Protein AF-A0A0R2LW88-F1 (afdb_monomer_lite)

Sequence (59 aa):
MLVERLKELEVNGVILRRTFPDNSLIEYELTTKGAELKDVMTAIHAWSDKWSCPVEEDQ

InterPro domains:
  IPR002577 Helix-turn-helix, HxlR type [PF01638] (1-52)
  IPR002577 Helix-turn-helix, HxlR type [PS51118] (1-56)
  IPR036388 Winged helix-like DNA-binding domain superfamily [G3DSA:1.10.10.10] (1-59)
  IPR036390 Winged helix DNA-binding domain superfamily [SSF46785] (1-57)

Radius of gyration: 16.56 Å; chains: 1; bounding box: 43×31×32 Å

pLDDT: mean 89.41, std 13.49, range [37.91, 97.88]

Organism: NCBI:txid616990

Structure (mmCIF, N/CA/C/O backbone):
data_AF-A0A0R2LW88-F1
#
_entry.id   AF-A0A0R2LW88-F1
#
loop_
_atom_site.group_PDB
_atom_site.id
_atom_site.type_symbol
_atom_site.label_atom_id
_atom_site.label_alt_id
_atom_site.label_comp_id
_atom_site.label_asym_id
_atom_site.label_entity_id
_atom_site.label_seq_id
_atom_site.pdbx_PDB_ins_code
_atom_site.Cartn_x
_atom_site.Cartn_y
_atom_site.Cartn_z
_atom_site.occupancy
_atom_site.B_iso_or_equiv
_atom_site.auth_seq_id
_atom_site.auth_comp_id
_atom_site.auth_asym_id
_atom_site.auth_atom_id
_atom_site.pdbx_PDB_model_num
ATOM 1 N N . MET A 1 1 ? 10.379 3.374 13.191 1.00 70.62 1 MET A N 1
ATOM 2 C CA . MET A 1 1 ? 9.174 2.810 13.839 1.00 70.62 1 MET A CA 1
ATOM 3 C C . MET A 1 1 ? 8.169 2.388 12.773 1.00 70.62 1 MET A C 1
ATOM 5 O O . MET A 1 1 ? 7.835 3.212 11.935 1.00 70.62 1 MET A O 1
ATOM 9 N N . LEU A 1 2 ? 7.679 1.142 12.786 1.00 87.81 2 LEU A N 1
ATOM 10 C CA . LEU A 1 2 ? 6.682 0.655 11.811 1.00 87.81 2 LEU A CA 1
ATOM 11 C C . LEU A 1 2 ? 5.352 1.423 11.901 1.00 87.81 2 LEU A C 1
ATOM 13 O O . LEU A 1 2 ? 4.784 1.812 10.887 1.00 87.81 2 LEU A O 1
ATOM 17 N N . VAL A 1 3 ? 4.896 1.701 13.125 1.00 89.88 3 VAL A N 1
ATOM 18 C CA . VAL A 1 3 ? 3.630 2.406 13.395 1.00 89.88 3 VAL A CA 1
ATOM 19 C C . VAL A 1 3 ? 3.598 3.801 12.767 1.00 89.88 3 VAL A C 1
ATOM 21 O O . VAL A 1 3 ? 2.571 4.225 12.251 1.00 89.88 3 VAL A O 1
ATOM 24 N N . GLU A 1 4 ? 4.720 4.515 12.791 1.00 93.88 4 GLU A N 1
ATOM 25 C CA . GLU A 1 4 ? 4.838 5.855 12.208 1.00 93.88 4 GLU A CA 1
ATOM 26 C C . GLU A 1 4 ? 4.716 5.819 10.680 1.00 93.88 4 GLU A C 1
ATOM 28 O O . GLU A 1 4 ? 3.953 6.593 10.111 1.00 93.88 4 GLU A O 1
ATOM 33 N N . ARG A 1 5 ? 5.354 4.840 10.024 1.00 95.94 5 ARG A N 1
ATOM 34 C CA . ARG A 1 5 ? 5.230 4.644 8.572 1.00 95.94 5 ARG A CA 1
ATOM 35 C C . ARG A 1 5 ? 3.813 4.272 8.148 1.00 95.94 5 ARG A C 1
ATOM 37 O O . ARG A 1 5 ? 3.330 4.781 7.145 1.00 95.94 5 ARG A O 1
ATOM 44 N N . LEU A 1 6 ? 3.123 3.433 8.921 1.00 94.50 6 LEU A N 1
ATOM 45 C CA . LEU A 1 6 ? 1.719 3.110 8.650 1.00 94.50 6 LEU A CA 1
ATOM 46 C C . LEU A 1 6 ? 0.828 4.354 8.774 1.00 94.50 6 LEU A C 1
ATOM 48 O O . LEU A 1 6 ? 0.013 4.599 7.892 1.00 94.50 6 LEU A O 1
ATOM 52 N N . LYS A 1 7 ? 1.032 5.189 9.801 1.00 94.31 7 LYS A N 1
ATOM 53 C CA . LYS A 1 7 ? 0.298 6.459 9.940 1.00 94.31 7 LYS A CA 1
ATOM 54 C C . LYS A 1 7 ? 0.540 7.403 8.763 1.00 94.31 7 LYS A C 1
ATOM 56 O O . LYS A 1 7 ? -0.407 7.996 8.262 1.00 94.31 7 LYS A O 1
ATOM 61 N N . GLU A 1 8 ? 1.781 7.537 8.302 1.00 96.25 8 GLU A N 1
ATOM 62 C CA . GLU A 1 8 ? 2.095 8.347 7.118 1.00 96.25 8 GLU A CA 1
ATOM 63 C C . GLU A 1 8 ? 1.367 7.824 5.872 1.00 96.25 8 GLU A C 1
ATOM 65 O O . GLU A 1 8 ? 0.772 8.604 5.129 1.00 96.25 8 GLU A O 1
ATOM 70 N N . LEU A 1 9 ? 1.373 6.510 5.642 1.00 96.50 9 LEU A N 1
ATOM 71 C CA . LEU A 1 9 ? 0.681 5.899 4.505 1.00 96.50 9 LEU A CA 1
ATOM 72 C C . LEU A 1 9 ? -0.845 6.046 4.602 1.00 96.50 9 LEU A C 1
ATOM 74 O O . LEU A 1 9 ? -1.499 6.251 3.578 1.00 96.50 9 LEU A O 1
ATOM 78 N N . GLU A 1 10 ? -1.403 5.977 5.812 1.00 96.31 10 GLU A N 1
ATOM 79 C CA . GLU A 1 10 ? -2.825 6.213 6.081 1.00 96.31 10 GLU A CA 1
ATOM 80 C C . GLU A 1 10 ? -3.201 7.664 5.754 1.00 96.31 10 GLU A C 1
ATOM 82 O O . GLU A 1 10 ? -4.117 7.904 4.970 1.00 96.31 10 GLU A O 1
ATOM 87 N N . VAL A 1 11 ? -2.429 8.637 6.255 1.00 96.88 11 VAL A N 1
ATOM 88 C CA . VAL A 1 11 ? -2.617 10.073 5.969 1.00 96.88 11 VAL A CA 1
ATOM 89 C C . VAL A 1 11 ? -2.522 10.371 4.470 1.00 96.88 11 VAL A C 1
ATOM 91 O O . VAL A 1 11 ? -3.267 11.200 3.952 1.00 96.88 11 VAL A O 1
ATOM 94 N N . ASN A 1 12 ? -1.645 9.673 3.746 1.00 96.44 12 ASN A N 1
ATOM 95 C CA . ASN A 1 12 ? -1.502 9.818 2.296 1.00 96.44 12 ASN A CA 1
ATOM 96 C C . ASN A 1 12 ? -2.564 9.048 1.483 1.00 96.44 12 ASN A C 1
ATOM 98 O O . ASN A 1 12 ? -2.530 9.082 0.244 1.00 96.44 12 ASN A O 1
ATOM 102 N N . GLY A 1 13 ? -3.495 8.351 2.144 1.00 96.62 13 GLY A N 1
ATOM 103 C CA . GLY A 1 13 ? -4.570 7.584 1.513 1.0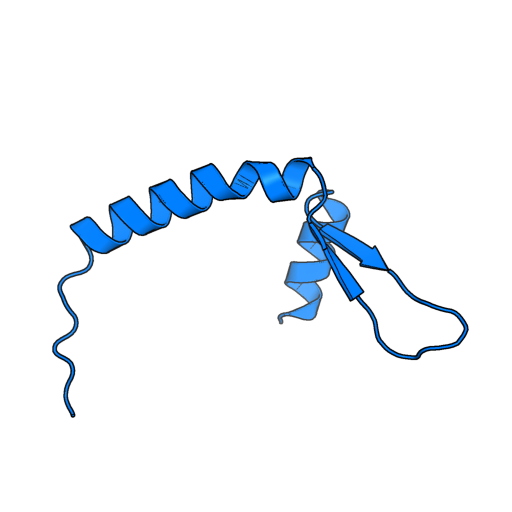0 96.62 13 GLY A CA 1
ATOM 104 C C . GLY A 1 13 ? -4.082 6.357 0.743 1.00 96.62 13 GLY A C 1
ATOM 105 O O . GLY A 1 13 ? -4.751 5.913 -0.188 1.00 96.62 13 GLY A O 1
ATOM 106 N N . VAL A 1 14 ? -2.898 5.840 1.076 1.00 97.31 14 VAL A N 1
ATOM 107 C CA . VAL A 1 14 ? -2.314 4.634 0.467 1.00 97.31 14 VAL A CA 1
ATOM 108 C C . VAL A 1 14 ? -2.836 3.381 1.165 1.00 97.31 14 VAL A C 1
ATOM 110 O O . VAL A 1 14 ? -3.108 2.377 0.508 1.00 97.31 14 VAL A O 1
ATOM 113 N N . ILE A 1 15 ? -3.029 3.455 2.484 1.00 97.25 15 ILE A N 1
ATOM 114 C CA . ILE A 1 15 ? -3.613 2.374 3.280 1.00 97.25 15 ILE A CA 1
ATOM 115 C C . ILE A 1 15 ? -4.845 2.856 4.046 1.00 97.25 15 ILE A C 1
ATOM 117 O O . ILE A 1 15 ? -4.950 4.028 4.401 1.00 97.25 15 ILE A O 1
ATOM 121 N N . LEU A 1 16 ? -5.768 1.940 4.312 1.00 96.94 16 LEU A N 1
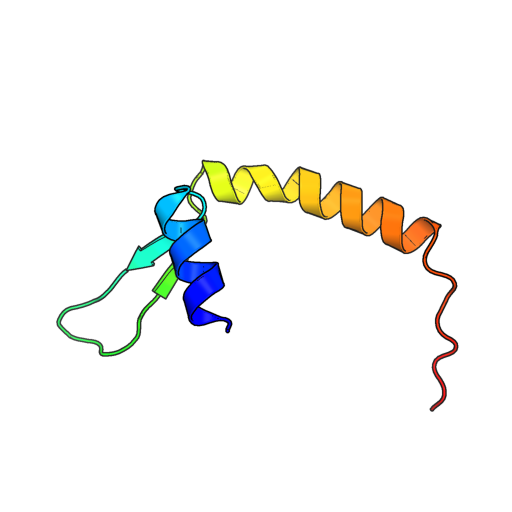ATOM 122 C CA . LEU A 1 16 ? -6.925 2.120 5.174 1.00 96.94 16 LEU A CA 1
ATOM 123 C C . LEU A 1 16 ? -6.701 1.345 6.470 1.00 96.94 16 LEU A C 1
ATOM 125 O O . LEU A 1 16 ? -6.395 0.154 6.434 1.00 96.94 16 LEU A O 1
ATOM 129 N N . ARG A 1 17 ? -6.903 2.008 7.608 1.00 95.62 17 ARG A N 1
ATOM 130 C CA . ARG A 1 17 ? -6.909 1.378 8.928 1.00 95.62 17 ARG A CA 1
ATOM 131 C C . ARG A 1 17 ? -8.333 0.973 9.308 1.00 95.62 17 ARG A C 1
ATOM 133 O O . ARG A 1 17 ? -9.220 1.825 9.367 1.00 95.62 17 ARG A O 1
ATOM 140 N N . ARG A 1 18 ? -8.552 -0.306 9.620 1.00 93.88 18 ARG A N 1
ATOM 141 C CA . ARG A 1 18 ? -9.830 -0.833 10.122 1.00 93.88 18 ARG A CA 1
ATOM 142 C C . ARG A 1 18 ? -9.699 -1.305 11.568 1.00 93.88 18 ARG A C 1
ATOM 144 O O . ARG A 1 18 ? -8.703 -1.908 11.963 1.00 93.88 18 ARG A O 1
ATOM 151 N N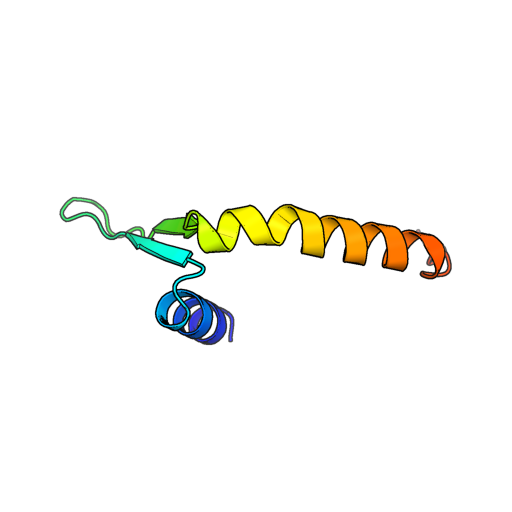 . THR A 1 19 ? -10.730 -1.021 12.356 1.00 94.19 19 THR A N 1
ATOM 152 C CA . THR A 1 19 ? -10.895 -1.506 13.732 1.00 94.19 19 THR A CA 1
ATOM 153 C C . THR A 1 19 ? -12.294 -2.062 13.892 1.00 94.19 19 THR A C 1
ATOM 155 O O . THR A 1 19 ? -13.239 -1.484 13.353 1.00 94.19 19 THR A O 1
ATOM 158 N N . PHE A 1 20 ? -12.437 -3.126 14.672 1.00 93.12 20 PHE A N 1
ATOM 159 C CA . PHE A 1 20 ? -13.717 -3.794 14.871 1.00 93.12 20 PHE A CA 1
ATOM 160 C C . PHE A 1 20 ? -14.134 -3.700 16.344 1.00 93.12 20 PHE A C 1
ATOM 162 O O . PHE A 1 20 ? -13.281 -3.855 17.213 1.00 93.12 20 PHE A O 1
ATOM 169 N N . PRO A 1 21 ? -15.419 -3.453 16.655 1.00 91.00 21 PRO A N 1
ATOM 170 C CA . PRO A 1 21 ? -15.884 -3.371 18.044 1.00 91.00 21 PRO A CA 1
ATOM 171 C C . PRO A 1 21 ? -15.630 -4.653 18.850 1.00 91.00 21 PRO A C 1
ATOM 173 O O . PRO A 1 21 ? -15.304 -4.582 20.031 1.00 91.00 21 PRO A O 1
ATOM 176 N N . ASP A 1 22 ? -15.725 -5.808 18.188 1.00 93.12 22 ASP A N 1
ATOM 177 C CA . ASP A 1 22 ? -15.657 -7.129 18.821 1.00 93.12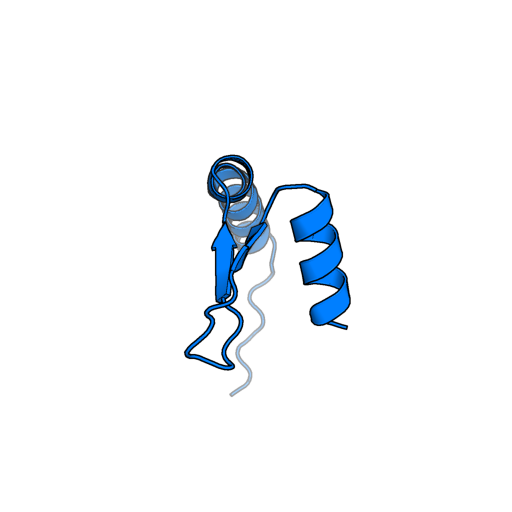 22 ASP A CA 1
ATOM 178 C C . ASP A 1 22 ? -14.258 -7.771 18.740 1.00 93.12 22 ASP A C 1
ATOM 180 O O . ASP A 1 22 ? -14.078 -8.928 19.119 1.00 93.12 22 ASP A O 1
ATOM 184 N N . ASN A 1 23 ? -13.254 -7.049 18.224 1.00 89.56 23 ASN A N 1
ATOM 185 C CA . ASN A 1 23 ? -11.899 -7.566 18.034 1.00 89.56 23 ASN A CA 1
ATOM 186 C C . ASN A 1 23 ? -10.842 -6.484 18.306 1.00 89.56 23 ASN A C 1
ATOM 188 O O . ASN A 1 23 ? -10.899 -5.384 17.764 1.00 89.56 23 ASN A O 1
ATOM 192 N N . SER A 1 24 ? -9.836 -6.810 19.120 1.00 90.38 24 SER A N 1
ATOM 193 C CA . SER A 1 24 ? -8.724 -5.907 19.442 1.00 90.38 24 SER A CA 1
ATOM 194 C C . SER A 1 24 ? -7.676 -5.782 18.329 1.00 90.38 24 SER A C 1
ATOM 196 O O . SER A 1 24 ? -6.779 -4.941 18.426 1.00 90.38 24 SER A O 1
ATOM 198 N N . LEU A 1 25 ? -7.767 -6.598 17.275 1.00 93.75 25 LEU A N 1
ATOM 199 C CA . LEU A 1 25 ? -6.871 -6.542 16.124 1.00 93.75 25 LEU A CA 1
ATOM 200 C C . LEU A 1 25 ? -7.156 -5.318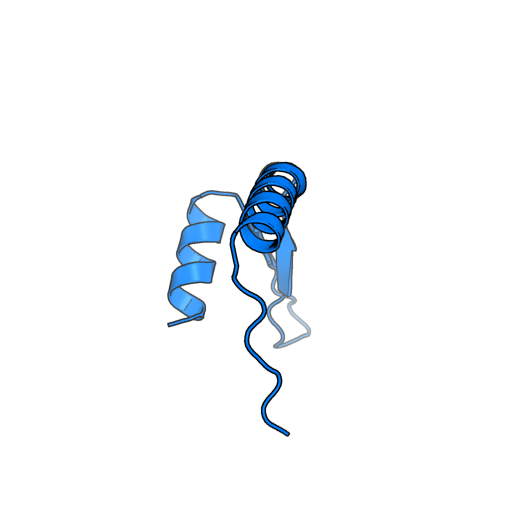 15.242 1.00 93.75 25 LEU A C 1
ATOM 202 O O . LEU A 1 25 ? -8.303 -4.971 14.956 1.00 93.75 25 LEU A O 1
ATOM 206 N N . ILE A 1 26 ? -6.075 -4.676 14.796 1.00 92.38 26 ILE A N 1
ATOM 207 C CA . ILE A 1 26 ? -6.103 -3.565 13.842 1.00 92.38 26 ILE A CA 1
ATOM 208 C C . ILE A 1 26 ? -5.670 -4.114 12.489 1.00 92.38 26 ILE A C 1
ATOM 210 O O . ILE A 1 26 ? -4.560 -4.634 12.363 1.00 92.38 26 ILE A O 1
ATOM 214 N N . GLU A 1 27 ? -6.521 -3.952 11.485 1.00 94.00 27 GLU A N 1
ATOM 215 C CA . GLU A 1 27 ? -6.228 -4.363 10.116 1.00 94.00 27 GLU A CA 1
ATOM 216 C C . GLU A 1 27 ? -5.819 -3.158 9.272 1.00 94.00 27 GLU A C 1
ATOM 218 O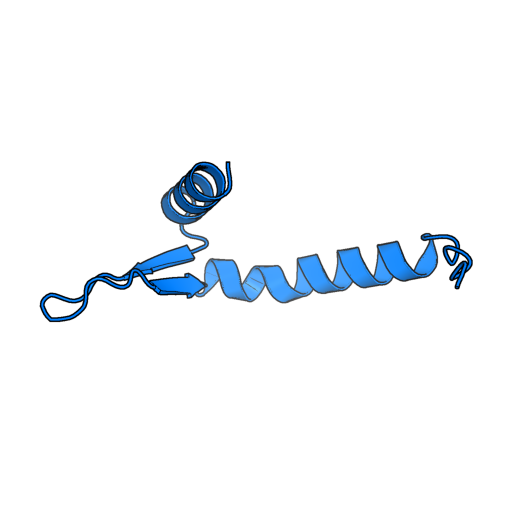 O . GLU A 1 27 ? -6.334 -2.048 9.438 1.00 94.00 27 GLU A O 1
ATOM 223 N N . TYR A 1 28 ? -4.875 -3.389 8.363 1.00 95.12 28 TYR A N 1
ATOM 224 C CA . TYR A 1 28 ? -4.439 -2.408 7.381 1.00 95.12 28 TYR A CA 1
ATOM 225 C C . TYR A 1 28 ? -4.598 -3.006 5.992 1.00 95.12 28 TYR A C 1
ATOM 227 O O . TYR A 1 28 ? -4.072 -4.080 5.705 1.00 95.12 28 TYR A O 1
ATOM 235 N N . GLU A 1 29 ? -5.298 -2.287 5.127 1.00 96.25 29 GLU A N 1
ATOM 236 C CA . GLU A 1 29 ? -5.555 -2.695 3.750 1.00 96.25 29 GLU A CA 1
ATOM 237 C C . GLU A 1 29 ? -5.061 -1.626 2.783 1.00 96.25 29 GLU A C 1
ATOM 239 O O . GLU A 1 29 ? -5.064 -0.440 3.106 1.00 96.25 29 GLU A O 1
ATOM 244 N N . LEU A 1 30 ? -4.661 -2.023 1.575 1.00 97.56 30 LEU A N 1
ATOM 245 C CA . LEU A 1 30 ? -4.373 -1.060 0.516 1.00 97.56 30 LEU A CA 1
ATOM 246 C C . LEU A 1 30 ? -5.676 -0.435 0.016 1.00 97.56 30 LEU A C 1
ATOM 248 O O . LEU A 1 30 ? -6.667 -1.125 -0.219 1.00 97.56 30 LEU A O 1
ATOM 252 N N . THR A 1 31 ? -5.658 0.877 -0.195 1.00 97.88 31 THR A N 1
ATOM 253 C CA . THR A 1 31 ? -6.704 1.547 -0.976 1.00 97.88 31 THR A CA 1
ATOM 254 C C . THR A 1 31 ? -6.507 1.250 -2.465 1.00 97.88 31 THR A C 1
ATOM 256 O O . THR A 1 31 ? -5.472 0.714 -2.862 1.00 97.88 31 THR A O 1
ATOM 259 N N . THR A 1 32 ? -7.442 1.666 -3.325 1.00 97.75 32 THR A N 1
ATOM 260 C CA . THR A 1 32 ? -7.237 1.619 -4.786 1.00 97.75 32 THR A CA 1
ATOM 261 C C . THR A 1 32 ? -5.930 2.309 -5.190 1.00 97.75 32 THR A C 1
ATOM 263 O O . THR A 1 32 ? -5.116 1.721 -5.894 1.00 97.75 32 THR A O 1
ATOM 266 N N . LYS A 1 33 ? -5.670 3.505 -4.640 1.00 96.38 33 LYS A N 1
ATOM 267 C CA . LYS A 1 33 ? -4.423 4.258 -4.852 1.00 96.38 33 LYS A CA 1
ATOM 268 C C . LYS A 1 33 ? -3.190 3.468 -4.404 1.00 96.38 33 LYS A C 1
ATOM 270 O O . LYS A 1 33 ? -2.165 3.495 -5.075 1.00 96.38 33 LYS A O 1
ATOM 275 N N . GLY A 1 34 ? -3.263 2.787 -3.260 1.00 97.06 34 GLY A N 1
ATOM 276 C CA . GLY A 1 34 ? -2.154 1.967 -2.774 1.00 97.06 34 GLY A CA 1
ATOM 277 C C . GLY A 1 34 ? -1.927 0.703 -3.597 1.00 97.06 34 GLY A C 1
ATOM 278 O O . GLY A 1 34 ? -0.781 0.321 -3.814 1.00 97.06 34 GLY A O 1
ATOM 279 N N . ALA A 1 35 ? -2.993 0.082 -4.098 1.00 97.44 35 ALA A N 1
ATOM 280 C CA . ALA A 1 35 ? -2.903 -1.087 -4.965 1.00 97.44 35 ALA A CA 1
ATOM 281 C C . ALA A 1 35 ? -2.241 -0.756 -6.312 1.00 97.44 35 ALA A C 1
ATOM 283 O O . ALA A 1 35 ? -1.437 -1.547 -6.801 1.00 97.44 35 ALA A O 1
ATOM 284 N N . GLU A 1 36 ? -2.502 0.427 -6.872 1.00 97.19 36 GLU A N 1
ATOM 285 C CA . GLU A 1 36 ? -1.864 0.908 -8.108 1.00 97.19 36 GLU A CA 1
ATOM 286 C C . GLU A 1 36 ? -0.338 1.086 -7.976 1.00 97.19 36 GLU A C 1
ATOM 288 O O . GLU A 1 36 ? 0.387 0.970 -8.963 1.00 97.19 36 GLU A O 1
ATOM 293 N N . LEU A 1 37 ? 0.197 1.274 -6.759 1.00 95.69 37 LEU A N 1
ATOM 294 C CA . LEU A 1 37 ? 1.652 1.324 -6.539 1.00 95.69 37 LEU A CA 1
ATOM 295 C C . LEU A 1 37 ? 2.347 -0.020 -6.783 1.00 95.69 37 LEU A C 1
ATOM 297 O O . LEU A 1 37 ? 3.573 -0.054 -6.904 1.00 95.69 37 LEU A O 1
ATOM 301 N N . LYS A 1 38 ? 1.599 -1.125 -6.872 1.00 95.44 38 LYS A N 1
ATOM 302 C CA . LYS A 1 38 ? 2.154 -2.460 -7.115 1.00 95.44 38 LYS A CA 1
ATOM 303 C C . LYS A 1 38 ? 3.039 -2.500 -8.359 1.00 95.44 38 LYS A C 1
ATOM 305 O O . LYS A 1 38 ? 4.106 -3.112 -8.315 1.00 95.44 38 LYS A O 1
ATOM 310 N N . ASP A 1 39 ? 2.641 -1.830 -9.435 1.00 94.62 39 ASP A N 1
ATOM 311 C CA . ASP A 1 39 ? 3.397 -1.842 -10.691 1.00 94.62 39 ASP A CA 1
ATOM 312 C C . ASP A 1 39 ? 4.719 -1.079 -10.553 1.00 94.62 39 ASP A C 1
ATOM 314 O O . ASP A 1 39 ? 5.760 -1.535 -11.026 1.00 94.62 39 ASP A O 1
ATOM 318 N N . VAL A 1 40 ? 4.709 0.033 -9.810 1.00 96.00 40 VAL A N 1
ATOM 319 C CA . VAL A 1 40 ? 5.918 0.802 -9.479 1.00 96.00 40 VAL A CA 1
ATOM 320 C C . VAL A 1 40 ? 6.872 -0.037 -8.631 1.00 96.00 40 VAL A C 1
ATOM 322 O O . VAL A 1 40 ? 8.053 -0.137 -8.956 1.00 96.00 40 VAL A O 1
ATOM 325 N N . MET A 1 41 ? 6.366 -0.688 -7.581 1.00 95.12 41 MET A N 1
ATOM 326 C CA . MET A 1 41 ? 7.170 -1.575 -6.732 1.00 95.12 41 MET A CA 1
ATOM 327 C C . MET A 1 41 ? 7.754 -2.741 -7.536 1.00 95.12 41 MET A C 1
ATOM 329 O O . MET A 1 41 ? 8.920 -3.083 -7.368 1.00 95.12 41 MET A O 1
ATOM 333 N N . THR A 1 42 ? 6.972 -3.302 -8.460 1.00 96.31 42 THR A N 1
ATOM 334 C CA . THR A 1 42 ? 7.420 -4.369 -9.364 1.00 96.31 42 THR A CA 1
ATOM 335 C C . THR A 1 42 ? 8.549 -3.893 -10.276 1.00 96.31 42 THR A C 1
ATOM 337 O O . THR A 1 42 ? 9.554 -4.584 -10.419 1.00 96.31 42 THR A O 1
ATOM 340 N N . ALA A 1 43 ? 8.428 -2.698 -10.857 1.00 96.25 43 ALA A N 1
ATOM 341 C CA . ALA A 1 43 ? 9.474 -2.115 -11.692 1.00 96.25 43 ALA A CA 1
ATOM 342 C C . ALA A 1 43 ? 10.762 -1.833 -10.900 1.00 96.25 43 ALA A C 1
ATOM 344 O O . ALA A 1 43 ? 11.859 -2.088 -11.399 1.00 96.25 43 ALA A O 1
ATOM 345 N N . ILE A 1 44 ? 10.635 -1.352 -9.658 1.00 95.75 44 ILE A N 1
ATOM 346 C CA . ILE A 1 44 ? 11.768 -1.143 -8.748 1.00 95.75 44 ILE A CA 1
ATOM 347 C C . ILE A 1 44 ? 12.448 -2.475 -8.424 1.00 95.75 44 ILE A C 1
ATOM 349 O O . ILE A 1 44 ? 13.672 -2.545 -8.501 1.00 95.75 44 ILE A O 1
ATOM 353 N N . HIS A 1 45 ? 11.688 -3.530 -8.111 1.00 92.62 45 HIS A N 1
ATOM 354 C CA . HIS A 1 45 ? 12.248 -4.863 -7.872 1.00 92.62 45 HIS A CA 1
ATOM 355 C C . HIS A 1 45 ? 12.970 -5.397 -9.108 1.00 92.62 45 HIS A C 1
ATOM 357 O O . HIS A 1 45 ? 14.125 -5.771 -8.999 1.00 92.62 45 HIS A O 1
ATOM 363 N N . ALA A 1 46 ? 12.362 -5.326 -10.294 1.00 94.44 46 ALA A N 1
ATOM 364 C CA . ALA A 1 46 ? 13.000 -5.789 -11.527 1.00 94.44 46 ALA A CA 1
ATOM 365 C C . ALA A 1 46 ? 14.294 -5.019 -11.852 1.00 94.44 46 ALA A C 1
ATOM 367 O O . ALA A 1 46 ? 15.265 -5.593 -12.347 1.00 94.44 46 ALA A O 1
ATOM 368 N N . TRP A 1 47 ? 14.323 -3.710 -11.580 1.00 94.88 47 TRP A N 1
ATOM 369 C CA . TRP A 1 47 ? 15.555 -2.929 -11.657 1.00 94.88 47 TRP A CA 1
ATOM 370 C C . TRP A 1 47 ? 16.570 -3.397 -10.612 1.00 94.88 47 TRP A C 1
ATOM 372 O O . TRP A 1 47 ? 17.730 -3.593 -10.961 1.00 94.88 47 TRP A O 1
ATOM 382 N N . SER A 1 48 ? 16.144 -3.616 -9.367 1.00 93.81 48 SER A N 1
ATOM 383 C CA . SER A 1 48 ? 17.018 -4.119 -8.309 1.00 93.81 48 SER A CA 1
ATOM 384 C C . SER A 1 48 ? 17.606 -5.465 -8.705 1.00 93.81 48 SER A C 1
ATOM 386 O O . SER A 1 48 ? 18.814 -5.574 -8.752 1.00 93.81 48 SER A O 1
ATOM 388 N N . ASP A 1 49 ? 16.806 -6.443 -9.115 1.00 91.81 49 ASP A N 1
ATOM 389 C CA . ASP A 1 49 ? 17.268 -7.779 -9.509 1.00 91.81 49 ASP A CA 1
ATOM 390 C C . ASP A 1 49 ? 18.307 -7.739 -10.639 1.00 91.81 49 ASP A C 1
ATOM 392 O O . ASP A 1 49 ? 19.211 -8.568 -10.705 1.00 91.81 49 ASP A O 1
ATOM 396 N N . LYS A 1 50 ? 18.207 -6.748 -11.532 1.00 93.00 50 LYS A N 1
ATOM 397 C CA . LYS A 1 50 ? 19.161 -6.556 -12.628 1.00 93.00 50 LYS A CA 1
ATOM 398 C C . LYS A 1 50 ? 20.533 -6.051 -12.160 1.00 93.00 50 LYS A C 1
ATOM 400 O O . LYS A 1 50 ? 21.525 -6.306 -12.842 1.00 93.00 50 LYS A O 1
ATOM 405 N N . TRP A 1 51 ? 20.590 -5.287 -11.071 1.00 90.56 51 TRP A N 1
ATOM 406 C CA . TRP A 1 51 ? 21.793 -4.552 -10.643 1.00 90.56 51 TRP A CA 1
ATOM 407 C C . TRP A 1 51 ? 22.299 -4.925 -9.252 1.00 90.56 51 TRP A C 1
ATOM 409 O O . TRP A 1 51 ? 23.450 -4.639 -8.922 1.00 90.56 51 TRP A O 1
ATOM 419 N N . SER A 1 52 ? 21.466 -5.567 -8.445 1.00 80.31 52 SER A N 1
ATOM 420 C CA . SER A 1 52 ? 21.853 -6.265 -7.238 1.00 80.31 52 SER A CA 1
ATOM 421 C C . SER A 1 52 ? 22.804 -7.365 -7.682 1.00 80.31 52 SER A C 1
ATOM 423 O O . SER A 1 52 ? 22.394 -8.361 -8.274 1.00 80.31 52 SER A O 1
ATOM 425 N N . CYS A 1 53 ? 24.101 -7.147 -7.453 1.00 61.06 53 CYS A N 1
ATOM 426 C CA . CYS A 1 53 ? 25.082 -8.220 -7.530 1.00 61.06 53 CYS A CA 1
ATOM 427 C C . CYS A 1 53 ? 24.517 -9.377 -6.693 1.00 61.06 53 CYS A C 1
ATOM 429 O O . CYS A 1 53 ? 24.060 -9.089 -5.579 1.00 61.06 53 CYS A O 1
ATOM 431 N N . PRO A 1 54 ? 24.471 -10.625 -7.196 1.00 63.47 54 PRO A N 1
ATOM 432 C CA . PRO A 1 54 ? 24.085 -11.743 -6.354 1.00 63.47 54 PRO A CA 1
ATOM 433 C C . PRO A 1 54 ? 24.947 -11.661 -5.100 1.00 63.47 54 PRO A C 1
ATOM 435 O O . PRO A 1 54 ? 26.176 -11.680 -5.179 1.00 63.47 54 PRO A O 1
ATOM 438 N N . VAL A 1 55 ? 24.300 -11.453 -3.955 1.00 61.25 55 VAL A N 1
ATOM 439 C CA . VAL A 1 55 ? 24.961 -11.685 -2.679 1.00 61.25 55 VAL A CA 1
ATOM 440 C C . VAL A 1 55 ? 25.285 -13.168 -2.741 1.00 61.25 55 VAL A C 1
ATOM 442 O O . VAL A 1 55 ? 24.365 -13.969 -2.913 1.00 61.25 55 VAL A O 1
ATOM 445 N N . GLU A 1 56 ? 26.570 -13.523 -2.747 1.00 58.44 56 GLU A N 1
ATOM 446 C CA . GLU A 1 56 ? 26.959 -14.908 -2.512 1.00 58.44 56 GLU A CA 1
ATOM 447 C C . GLU A 1 56 ? 26.198 -15.349 -1.257 1.00 58.44 56 GLU A C 1
ATOM 449 O O . GLU A 1 56 ? 26.299 -14.712 -0.205 1.00 58.44 56 GLU A O 1
ATOM 454 N N . GLU A 1 57 ? 25.331 -16.354 -1.405 1.00 57.94 57 GLU A N 1
ATOM 455 C CA . GLU A 1 57 ? 24.744 -17.049 -0.267 1.00 57.94 57 GLU A CA 1
ATOM 456 C C . GLU A 1 57 ? 25.899 -17.766 0.440 1.00 57.94 57 GLU A C 1
ATOM 458 O O . GLU A 1 57 ? 26.205 -18.925 0.158 1.00 57.94 57 GLU A O 1
ATOM 463 N N . ASP A 1 58 ? 26.588 -17.049 1.325 1.00 47.72 58 ASP A N 1
ATOM 464 C CA . ASP A 1 58 ? 27.410 -17.672 2.349 1.00 47.72 58 ASP A CA 1
ATOM 465 C C . ASP A 1 58 ? 26.456 -18.400 3.309 1.00 47.72 58 ASP A C 1
ATOM 467 O O . ASP A 1 58 ? 25.700 -17.780 4.059 1.00 47.72 58 ASP A O 1
ATOM 471 N N . GLN A 1 59 ? 26.473 -19.725 3.144 1.00 37.91 59 GLN A N 1
ATOM 472 C CA . GLN A 1 59 ? 25.914 -20.827 3.944 1.00 37.91 59 GLN A CA 1
ATOM 473 C C . GLN A 1 59 ? 25.457 -20.509 5.375 1.00 37.91 59 GLN A C 1
ATOM 475 O O . GLN A 1 59 ? 26.259 -19.960 6.165 1.00 37.91 59 GLN A O 1
#

Foldseek 3Di:
DVVVVLVVCVVVQQWDWDDDPVDPDIDIDGDPNNVVCVVVVVVVVVVCVVPVDPPPPPD

Secondary structure (DSSP, 8-state):
-HHHHHHHHHHTTSEEEEEETTEEEEEEEE-HHHHHHHHHHHHHHHHHHHHS-------